Protein AF-A0A914TZD5-F1 (afdb_monomer_lite)

Radius of gyration: 21.82 Å; chains: 1; bounding box: 56×45×63 Å

pLDDT: mean 76.19, std 23.34, range [33.69, 98.0]

Structure (mmCIF, N/CA/C/O backbone):
data_AF-A0A914TZD5-F1
#
_entry.id   AF-A0A914TZD5-F1
#
loop_
_atom_site.group_PDB
_atom_site.id
_atom_site.type_symbol
_atom_site.label_atom_id
_atom_site.label_alt_id
_atom_site.label_comp_id
_atom_site.label_asym_id
_atom_site.label_entity_id
_atom_site.label_seq_id
_atom_site.pdbx_PDB_ins_code
_atom_site.Cartn_x
_atom_site.Cartn_y
_atom_site.Cartn_z
_atom_site.occupancy
_atom_site.B_iso_or_equiv
_atom_site.auth_seq_id
_atom_site.auth_comp_id
_atom_site.auth_asym_id
_atom_site.auth_atom_id
_atom_site.pdbx_PDB_model_num
ATOM 1 N N . ASP A 1 1 ? 25.878 4.114 44.056 1.00 39.53 1 ASP A N 1
ATOM 2 C CA . ASP A 1 1 ? 25.163 2.819 44.021 1.00 39.53 1 ASP A CA 1
ATOM 3 C C . ASP A 1 1 ? 24.369 2.750 42.714 1.00 39.53 1 ASP A C 1
ATOM 5 O O . ASP A 1 1 ? 23.147 2.674 42.717 1.00 39.53 1 ASP A O 1
ATOM 9 N N . ASP A 1 2 ? 24.963 3.130 41.585 1.00 43.56 2 ASP A N 1
ATOM 10 C CA . ASP A 1 2 ? 25.981 2.394 40.805 1.00 43.56 2 ASP A CA 1
ATOM 11 C C . ASP A 1 2 ? 25.352 1.149 40.182 1.00 43.56 2 ASP A C 1
ATOM 13 O O . ASP A 1 2 ? 25.051 0.206 40.903 1.00 43.56 2 ASP A O 1
ATOM 17 N N . ASP A 1 3 ? 25.055 1.244 38.876 1.00 42.28 3 ASP A N 1
ATOM 18 C CA . ASP A 1 3 ? 25.219 0.187 37.857 1.00 42.28 3 ASP A CA 1
ATOM 19 C C . ASP A 1 3 ? 24.532 0.599 36.532 1.00 42.28 3 ASP A C 1
ATOM 21 O O . ASP A 1 3 ? 23.606 -0.043 36.037 1.00 42.28 3 ASP A O 1
ATOM 25 N N . PHE A 1 4 ? 24.995 1.706 35.942 1.00 45.38 4 PHE A N 1
ATOM 26 C CA . PHE A 1 4 ? 24.752 2.057 34.535 1.00 45.38 4 PHE A CA 1
ATOM 27 C C . PHE A 1 4 ? 26.095 2.367 33.869 1.00 45.38 4 PHE A C 1
ATOM 29 O O . PHE A 1 4 ? 26.334 3.484 33.439 1.00 45.38 4 PHE A O 1
ATOM 36 N N . ASP A 1 5 ? 26.979 1.374 33.819 1.00 45.12 5 ASP A N 1
ATOM 37 C CA . ASP A 1 5 ? 28.215 1.425 33.037 1.00 45.12 5 ASP A CA 1
ATOM 38 C C . ASP A 1 5 ? 28.496 0.024 32.483 1.00 45.12 5 ASP A C 1
ATOM 40 O O . ASP A 1 5 ? 29.056 -0.815 33.186 1.00 45.12 5 ASP A O 1
ATOM 44 N N . ASN A 1 6 ? 28.054 -0.261 31.248 1.00 44.41 6 ASN A N 1
ATOM 45 C CA . ASN A 1 6 ? 28.695 -1.277 30.392 1.00 44.41 6 ASN A CA 1
ATOM 46 C C . ASN A 1 6 ? 28.278 -1.248 28.904 1.00 44.41 6 ASN A C 1
ATOM 48 O O . ASN A 1 6 ? 28.223 -2.286 28.248 1.00 44.41 6 ASN A O 1
ATOM 52 N N . ASP A 1 7 ? 28.046 -0.061 28.335 1.00 45.28 7 ASP A N 1
ATOM 53 C CA . ASP A 1 7 ? 27.720 0.080 26.903 1.00 45.28 7 ASP A CA 1
ATOM 54 C C . ASP A 1 7 ? 28.921 0.505 26.021 1.00 45.28 7 ASP A C 1
ATOM 56 O O . ASP A 1 7 ? 28.752 0.735 24.824 1.00 45.28 7 ASP A O 1
ATOM 60 N N . GLU A 1 8 ? 30.151 0.577 26.554 1.00 45.12 8 GLU A N 1
ATOM 61 C CA . GLU A 1 8 ? 31.335 1.014 25.780 1.00 45.12 8 GLU A CA 1
ATOM 62 C C . GLU A 1 8 ? 32.207 -0.110 25.177 1.00 45.12 8 GLU A C 1
ATOM 64 O O . GLU A 1 8 ? 33.099 0.180 24.380 1.00 45.12 8 GLU A O 1
ATOM 69 N N . GLU A 1 9 ? 31.941 -1.398 25.428 1.00 41.09 9 GLU A N 1
ATOM 70 C CA . GLU A 1 9 ? 32.838 -2.484 24.972 1.00 41.09 9 GLU A CA 1
ATOM 71 C C . GLU A 1 9 ? 32.474 -3.131 23.614 1.00 41.09 9 GLU A C 1
ATOM 73 O O . GLU A 1 9 ? 32.890 -4.250 23.324 1.00 41.09 9 GLU A O 1
ATOM 78 N N . PHE A 1 10 ? 31.721 -2.455 22.734 1.00 34.03 10 PHE A N 1
ATOM 79 C CA . PHE A 1 10 ? 31.379 -3.022 21.409 1.00 34.03 10 PHE A CA 1
ATOM 80 C C . PHE A 1 10 ? 31.840 -2.213 20.188 1.00 34.03 10 PHE A C 1
ATOM 82 O O . PHE A 1 10 ? 31.545 -2.593 19.054 1.00 34.03 10 PHE A O 1
ATOM 89 N N . LEU A 1 11 ? 32.591 -1.121 20.379 1.00 34.81 11 LEU A N 1
ATOM 90 C CA . LEU A 1 11 ? 33.008 -0.237 19.277 1.00 34.81 11 LEU A CA 1
ATOM 91 C C . LEU A 1 11 ? 34.516 -0.197 18.986 1.00 34.81 11 LEU A C 1
ATOM 93 O O . LEU A 1 11 ? 34.941 0.553 18.110 1.00 34.81 11 LEU A O 1
ATOM 97 N N . ALA A 1 12 ? 35.329 -1.041 19.621 1.00 35.12 12 ALA A N 1
ATOM 98 C CA . ALA A 1 12 ? 36.779 -1.053 19.418 1.00 35.12 12 ALA A CA 1
ATOM 99 C C . ALA A 1 12 ? 37.286 -2.363 18.788 1.00 35.12 12 ALA A C 1
ATOM 101 O O . ALA A 1 12 ? 38.006 -3.118 19.427 1.00 35.12 12 ALA A O 1
ATOM 102 N N . ALA A 1 13 ? 36.918 -2.635 17.530 1.00 38.72 13 ALA A N 1
ATOM 103 C CA . ALA A 1 13 ? 37.654 -3.567 16.660 1.00 38.72 13 ALA A CA 1
ATOM 104 C C . ALA A 1 13 ? 37.224 -3.439 15.186 1.00 38.72 13 ALA A C 1
ATOM 106 O O . ALA A 1 13 ? 36.768 -4.401 14.569 1.00 38.72 13 ALA A O 1
ATOM 107 N N . VAL A 1 14 ? 37.356 -2.250 14.596 1.00 40.50 14 VAL A N 1
ATOM 108 C CA . VAL A 1 14 ? 37.393 -2.119 13.131 1.00 40.50 14 VAL A CA 1
ATOM 109 C C . VAL A 1 14 ? 38.546 -1.186 12.788 1.00 40.50 14 VAL A C 1
ATOM 111 O O . VAL A 1 14 ? 38.377 0.027 12.709 1.00 40.50 14 VAL A O 1
ATOM 114 N N . ASP A 1 15 ? 39.736 -1.760 12.622 1.00 39.94 15 ASP A N 1
ATOM 115 C CA . ASP A 1 15 ? 40.876 -1.036 12.067 1.00 39.94 15 ASP A CA 1
ATOM 116 C C . ASP A 1 15 ? 40.549 -0.602 10.632 1.00 39.94 15 ASP A C 1
ATOM 118 O O . ASP A 1 15 ? 40.282 -1.421 9.744 1.00 39.94 15 ASP A O 1
ATOM 122 N N . ALA A 1 16 ? 40.577 0.711 10.411 1.00 48.47 16 ALA A N 1
ATOM 123 C CA . ALA A 1 16 ? 40.200 1.377 9.166 1.00 48.47 16 ALA A CA 1
ATOM 124 C C . ALA A 1 16 ? 41.183 1.162 7.993 1.00 48.47 16 ALA A C 1
ATOM 126 O O . ALA A 1 16 ? 40.960 1.713 6.919 1.00 48.47 16 ALA A O 1
ATOM 127 N N . ASP A 1 17 ? 42.220 0.336 8.162 1.00 42.59 17 ASP A N 1
ATOM 128 C CA . ASP A 1 17 ? 43.283 0.117 7.169 1.00 42.59 17 ASP A CA 1
ATOM 129 C C . ASP A 1 17 ? 43.356 -1.320 6.625 1.00 42.59 17 ASP A C 1
ATOM 131 O O . ASP A 1 17 ? 44.344 -1.715 6.004 1.00 42.59 17 ASP A O 1
ATOM 135 N N . THR A 1 18 ? 42.295 -2.121 6.773 1.00 39.50 18 THR A N 1
ATOM 136 C CA . THR A 1 18 ? 42.248 -3.426 6.092 1.00 39.50 18 THR A CA 1
ATOM 137 C C . THR A 1 18 ? 42.079 -3.209 4.580 1.00 39.50 18 THR A C 1
ATOM 139 O O . THR A 1 18 ? 41.043 -2.688 4.154 1.00 39.50 18 THR A O 1
ATOM 142 N N . PRO A 1 19 ? 43.044 -3.602 3.723 1.00 36.50 19 PRO A N 1
ATOM 143 C CA . PRO A 1 19 ? 42.926 -3.384 2.290 1.00 36.50 19 PRO A CA 1
ATOM 144 C C . PRO A 1 19 ? 41.728 -4.165 1.743 1.00 36.50 19 PRO A C 1
ATOM 146 O O . PRO A 1 19 ? 41.654 -5.389 1.859 1.00 36.50 19 PRO A O 1
ATOM 149 N N . ILE A 1 20 ? 40.788 -3.452 1.115 1.00 45.69 20 ILE A N 1
ATOM 150 C CA . ILE A 1 20 ? 39.674 -4.056 0.382 1.00 45.69 20 ILE A CA 1
ATOM 151 C C . ILE A 1 20 ? 40.280 -4.834 -0.787 1.00 45.69 20 ILE A C 1
ATOM 153 O O . ILE A 1 20 ? 40.630 -4.262 -1.823 1.00 45.69 20 ILE A O 1
ATOM 157 N N . ASN A 1 21 ? 40.420 -6.147 -0.625 1.00 38.25 21 ASN A N 1
ATOM 158 C CA . ASN A 1 21 ? 40.822 -7.021 -1.710 1.00 38.25 21 ASN A CA 1
ATOM 159 C C . ASN A 1 21 ? 39.698 -7.037 -2.760 1.00 38.25 21 ASN A C 1
ATOM 161 O O . ASN A 1 21 ? 38.713 -7.758 -2.633 1.00 38.25 21 ASN A O 1
ATOM 165 N N . LYS A 1 22 ? 39.837 -6.217 -3.809 1.00 43.78 22 LYS A N 1
ATOM 166 C CA . LYS A 1 22 ? 38.952 -6.203 -4.990 1.00 43.78 22 LYS A CA 1
ATOM 167 C C . LYS A 1 22 ? 39.156 -7.424 -5.906 1.00 43.78 22 LYS A C 1
ATOM 169 O O . LYS A 1 22 ? 38.648 -7.445 -7.024 1.00 43.78 22 LYS A O 1
ATOM 174 N N . GLY A 1 23 ? 39.896 -8.438 -5.458 1.00 37.72 23 GLY A N 1
ATOM 175 C CA . GLY A 1 23 ? 40.075 -9.709 -6.144 1.00 37.72 23 GLY A CA 1
ATOM 176 C C . GLY A 1 23 ? 39.154 -10.794 -5.587 1.00 37.72 23 GLY A C 1
ATOM 177 O O . GLY A 1 23 ? 39.382 -11.291 -4.491 1.00 37.72 23 GLY A O 1
ATOM 178 N N . ALA A 1 24 ? 38.191 -11.213 -6.414 1.00 39.22 24 ALA A N 1
ATOM 179 C CA . ALA A 1 24 ? 37.418 -12.456 -6.315 1.00 39.22 24 ALA A CA 1
ATOM 180 C C . ALA A 1 24 ? 36.277 -12.524 -5.277 1.00 39.22 24 ALA A C 1
ATOM 182 O O . ALA A 1 24 ? 36.258 -13.399 -4.415 1.00 39.22 24 ALA A O 1
ATOM 183 N N . ILE A 1 25 ? 35.215 -11.738 -5.491 1.00 40.69 25 ILE A N 1
ATOM 184 C CA . ILE A 1 25 ? 33.868 -12.303 -5.312 1.00 40.69 25 ILE A CA 1
ATOM 185 C C . ILE A 1 25 ? 33.649 -13.193 -6.539 1.00 40.69 25 ILE A C 1
ATOM 187 O O . ILE A 1 25 ? 33.319 -12.705 -7.616 1.00 40.69 25 ILE A O 1
ATOM 191 N N . LYS A 1 26 ? 33.966 -14.484 -6.418 1.00 45.34 26 LYS A N 1
ATOM 192 C CA . LYS A 1 26 ? 33.513 -15.470 -7.402 1.00 45.34 26 LYS A CA 1
ATOM 193 C C . LYS A 1 26 ? 32.042 -15.723 -7.117 1.00 45.34 26 LYS A C 1
ATOM 195 O O . LYS A 1 26 ? 31.685 -15.924 -5.956 1.00 45.34 26 LYS A O 1
ATOM 200 N N . ASP A 1 27 ? 31.220 -15.715 -8.161 1.00 46.66 27 ASP A N 1
ATOM 201 C CA . ASP A 1 27 ? 29.868 -16.253 -8.071 1.00 46.66 27 ASP A CA 1
ATOM 202 C C . ASP A 1 27 ? 29.935 -17.634 -7.394 1.00 46.66 27 ASP A C 1
ATOM 204 O O . ASP A 1 27 ? 30.862 -18.409 -7.683 1.00 46.66 27 ASP A O 1
ATOM 208 N N . PRO A 1 28 ? 29.025 -17.948 -6.456 1.00 49.94 28 PRO A N 1
ATOM 209 C CA . PRO A 1 28 ? 28.985 -19.283 -5.887 1.00 49.94 28 PRO A CA 1
ATOM 210 C C . PRO A 1 28 ? 28.812 -20.302 -7.026 1.00 49.94 28 PRO A C 1
ATOM 212 O O . PRO A 1 28 ? 28.066 -20.034 -7.972 1.00 49.94 28 PRO A O 1
ATOM 215 N N . PRO A 1 29 ? 29.493 -21.461 -6.974 1.00 49.81 29 PRO A N 1
ATOM 216 C CA . PRO A 1 29 ? 29.304 -22.515 -7.960 1.00 49.81 29 PRO A CA 1
ATOM 217 C C . PRO A 1 29 ? 27.819 -22.867 -8.089 1.00 49.81 29 PRO A C 1
ATOM 219 O O . PRO A 1 29 ? 27.120 -22.961 -7.079 1.00 49.81 29 PRO A O 1
ATOM 222 N N . ASN A 1 30 ? 27.364 -23.127 -9.318 1.00 53.88 30 ASN A N 1
ATOM 223 C CA . ASN A 1 30 ? 25.987 -23.533 -9.644 1.00 53.88 30 ASN A CA 1
ATOM 224 C C . ASN A 1 30 ? 25.501 -24.804 -8.910 1.00 53.88 30 ASN A C 1
ATOM 226 O O . ASN A 1 30 ? 24.335 -25.174 -9.028 1.00 53.88 30 ASN A O 1
ATOM 230 N N . ASP A 1 31 ? 26.376 -25.457 -8.148 1.00 48.25 31 ASP A N 1
ATOM 231 C CA . ASP A 1 31 ? 26.172 -26.785 -7.579 1.00 48.25 31 ASP A CA 1
ATOM 232 C C . ASP A 1 31 ? 25.876 -26.742 -6.069 1.00 48.25 31 ASP A C 1
ATOM 234 O O . ASP A 1 31 ? 25.722 -27.789 -5.434 1.00 48.25 31 ASP A O 1
ATOM 238 N N . ILE A 1 32 ? 25.775 -25.550 -5.464 1.00 44.78 32 ILE A N 1
ATOM 239 C CA . ILE A 1 32 ? 25.356 -25.422 -4.063 1.00 44.78 32 ILE A CA 1
ATOM 240 C C . ILE A 1 32 ? 23.839 -25.593 -3.990 1.00 44.78 32 ILE A C 1
ATOM 242 O O . ILE A 1 32 ? 23.072 -24.631 -4.042 1.00 44.78 32 ILE A O 1
ATOM 246 N N . GLN A 1 33 ? 23.394 -26.839 -3.843 1.00 39.84 33 GLN A N 1
ATOM 247 C CA . GLN A 1 33 ? 22.033 -27.095 -3.392 1.00 39.84 33 GLN A CA 1
ATOM 248 C C . GLN A 1 33 ? 21.899 -26.664 -1.922 1.00 39.84 33 GLN A C 1
ATOM 250 O O . GLN A 1 33 ? 22.720 -27.072 -1.095 1.00 39.84 33 GLN A O 1
ATOM 255 N N . PRO A 1 34 ? 20.900 -25.838 -1.562 1.00 41.91 34 PRO A N 1
ATOM 256 C CA . PRO A 1 34 ? 20.699 -25.438 -0.177 1.00 41.91 34 PRO A CA 1
ATOM 257 C C . PRO A 1 34 ? 20.362 -26.669 0.672 1.00 41.91 34 PRO A C 1
ATOM 259 O O . PRO A 1 34 ? 19.427 -27.413 0.376 1.00 41.91 34 PRO A O 1
ATOM 262 N N . TYR A 1 35 ? 21.130 -26.881 1.742 1.00 33.69 35 TYR A N 1
ATOM 263 C CA . TYR A 1 35 ? 20.879 -27.927 2.732 1.00 33.69 35 TYR A CA 1
ATOM 264 C C . TYR A 1 35 ? 19.609 -27.601 3.534 1.00 33.69 35 TYR A C 1
ATOM 266 O O . TYR A 1 35 ? 19.667 -27.038 4.625 1.00 33.69 35 TYR A O 1
ATOM 274 N N . TYR A 1 36 ? 18.446 -27.983 3.009 1.00 39.66 36 TYR A N 1
ATOM 275 C CA . TYR A 1 36 ? 17.232 -28.140 3.806 1.00 39.66 36 TYR A CA 1
ATOM 276 C C . TYR A 1 36 ? 17.273 -29.514 4.477 1.00 39.66 36 TYR A C 1
ATOM 278 O O . TYR A 1 36 ? 16.961 -30.538 3.870 1.00 39.66 36 TYR A O 1
ATOM 286 N N . VAL A 1 37 ? 17.690 -29.555 5.740 1.00 40.22 37 VAL A N 1
ATOM 287 C CA . VAL A 1 37 ? 17.644 -30.785 6.535 1.00 40.22 37 VAL A CA 1
ATOM 288 C C . VAL A 1 37 ? 16.195 -31.043 6.966 1.00 40.22 37 VAL A C 1
ATOM 290 O O . VAL A 1 37 ? 15.653 -30.343 7.814 1.00 40.22 37 VAL A O 1
ATOM 293 N N . GLY A 1 38 ? 15.574 -32.081 6.402 1.00 41.50 38 GLY A N 1
ATOM 294 C CA . GLY A 1 38 ? 14.599 -32.904 7.131 1.00 41.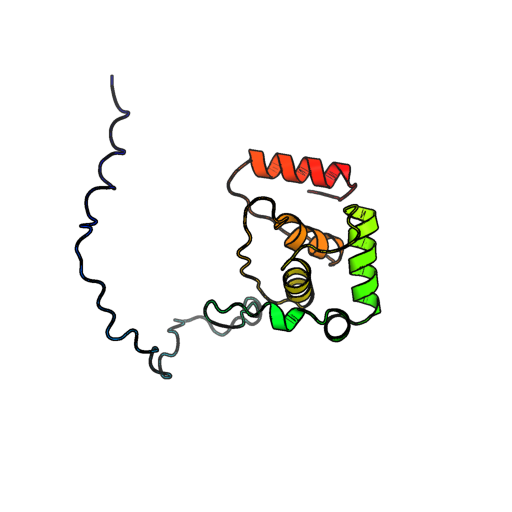50 38 GLY A CA 1
ATOM 295 C C . GLY A 1 38 ? 13.135 -32.455 7.214 1.00 41.50 38 GLY A C 1
ATOM 296 O O . GLY A 1 38 ? 12.389 -33.049 7.988 1.00 41.50 38 GLY A O 1
ATOM 297 N N . MET A 1 39 ? 12.665 -31.496 6.417 1.00 39.00 39 MET A N 1
ATOM 298 C CA . MET A 1 39 ? 11.223 -31.304 6.200 1.00 39.00 39 MET A CA 1
ATOM 299 C C . MET A 1 39 ? 10.939 -31.277 4.701 1.00 39.00 39 MET A C 1
ATOM 301 O O . MET A 1 39 ? 11.521 -30.478 3.975 1.00 39.00 39 MET A O 1
ATOM 305 N N . GLY A 1 40 ? 10.068 -32.178 4.235 1.00 39.06 40 GLY A N 1
ATOM 306 C CA . GLY A 1 40 ? 9.616 -32.205 2.843 1.00 39.06 40 GLY A CA 1
ATOM 307 C C . GLY A 1 40 ? 9.053 -30.847 2.393 1.00 39.06 40 GLY A C 1
ATOM 308 O O . GLY A 1 40 ? 8.675 -30.031 3.238 1.00 39.06 40 GLY A O 1
ATOM 309 N N . PRO A 1 41 ? 8.994 -30.588 1.076 1.00 39.72 41 PRO A N 1
ATOM 310 C CA . PRO A 1 41 ? 8.631 -29.284 0.534 1.00 39.72 41 PRO A CA 1
ATOM 311 C C . PRO A 1 41 ? 7.232 -28.883 1.010 1.00 39.72 41 PRO A C 1
ATOM 313 O O . PRO A 1 41 ? 6.222 -29.436 0.576 1.00 39.72 41 PRO A O 1
ATOM 316 N N . ARG A 1 42 ? 7.169 -27.914 1.926 1.00 41.97 42 ARG A N 1
ATOM 317 C CA . ARG A 1 42 ? 5.913 -27.288 2.333 1.00 41.97 42 ARG A CA 1
ATOM 318 C C . ARG A 1 42 ? 5.492 -26.305 1.243 1.00 41.97 42 ARG A C 1
ATOM 320 O O . ARG A 1 42 ? 6.161 -25.308 0.992 1.00 41.97 42 ARG A O 1
ATOM 327 N N . HIS A 1 43 ? 4.410 -26.634 0.546 1.00 45.62 43 HIS A N 1
ATOM 328 C CA . HIS A 1 43 ? 3.904 -25.906 -0.623 1.00 45.62 43 HIS A CA 1
ATOM 329 C C . HIS A 1 43 ? 3.282 -24.532 -0.281 1.00 45.62 43 HIS A C 1
ATOM 331 O O . HIS A 1 43 ? 2.842 -23.819 -1.175 1.00 45.62 43 HIS A O 1
ATOM 337 N N . ASP A 1 44 ? 3.236 -24.151 0.997 1.00 49.19 44 ASP A N 1
ATOM 338 C CA . ASP A 1 44 ? 2.460 -23.025 1.530 1.00 49.19 44 ASP A CA 1
ATOM 339 C C . ASP A 1 44 ? 3.300 -21.828 2.017 1.00 49.19 44 ASP A C 1
ATOM 341 O O . ASP A 1 44 ? 2.727 -20.811 2.395 1.00 49.19 44 ASP A O 1
ATOM 345 N N . MET A 1 45 ? 4.637 -21.903 1.977 1.00 41.25 45 MET A N 1
ATOM 346 C CA . MET A 1 45 ? 5.531 -20.860 2.522 1.00 41.25 45 MET A CA 1
ATOM 347 C C . MET A 1 45 ? 6.690 -20.469 1.584 1.00 41.25 45 MET A C 1
ATOM 349 O O . MET A 1 45 ? 7.757 -20.065 2.039 1.00 41.25 45 MET A O 1
ATOM 353 N N . HIS A 1 46 ? 6.499 -20.570 0.267 1.00 48.16 46 HIS A N 1
ATOM 354 C CA . HIS A 1 46 ? 7.463 -20.065 -0.717 1.00 48.16 46 HIS A CA 1
ATOM 355 C C . HIS A 1 46 ? 6.872 -18.835 -1.388 1.00 48.16 46 HIS A C 1
ATOM 357 O O . HIS A 1 46 ? 6.248 -18.916 -2.448 1.00 48.16 46 HIS A O 1
ATOM 363 N N . GLY A 1 47 ? 7.032 -17.692 -0.733 1.00 53.53 47 GLY A N 1
ATOM 364 C CA . GLY A 1 47 ? 6.803 -16.429 -1.403 1.00 53.53 47 GLY A CA 1
ATOM 365 C C . GLY A 1 47 ? 7.636 -16.353 -2.700 1.00 53.53 47 GLY A C 1
ATOM 366 O O . GLY A 1 47 ? 8.706 -16.963 -2.828 1.00 53.53 47 GLY A O 1
ATOM 367 N N . LYS A 1 48 ? 7.105 -15.663 -3.712 1.00 64.81 48 LYS A N 1
ATOM 368 C CA . LYS A 1 48 ? 7.727 -15.543 -5.037 1.00 64.81 48 LYS A CA 1
ATOM 369 C C . LYS A 1 48 ? 8.844 -14.489 -5.028 1.00 64.81 48 LYS A C 1
ATOM 371 O O . LYS A 1 48 ? 8.726 -13.472 -5.711 1.00 64.81 48 LYS A O 1
ATOM 376 N N . PHE A 1 49 ? 9.935 -14.712 -4.298 1.00 64.44 49 PHE A N 1
ATOM 377 C CA . PHE A 1 49 ? 11.130 -13.865 -4.409 1.00 64.44 49 PHE A CA 1
ATOM 378 C C . PHE A 1 49 ? 11.830 -14.101 -5.747 1.00 64.44 49 PHE A C 1
ATOM 380 O O . PHE A 1 49 ? 12.115 -15.243 -6.112 1.00 64.44 49 PHE A O 1
ATOM 387 N N . LYS A 1 50 ? 12.125 -13.026 -6.489 1.00 57.50 50 LYS A N 1
ATOM 388 C CA . LYS A 1 50 ? 12.659 -13.171 -7.845 1.00 57.50 50 LYS A CA 1
ATOM 389 C C . LYS A 1 50 ? 14.158 -13.452 -7.949 1.00 57.50 50 LYS A C 1
ATOM 391 O O . LYS A 1 50 ? 14.493 -14.134 -8.908 1.00 57.50 50 LYS A O 1
ATOM 396 N N . THR A 1 51 ? 15.058 -12.994 -7.065 1.00 56.66 51 THR A N 1
ATOM 397 C CA . THR A 1 51 ? 16.512 -13.348 -7.023 1.00 56.66 51 THR A CA 1
ATOM 398 C C . THR A 1 51 ? 17.292 -12.443 -6.042 1.00 56.66 51 THR A C 1
ATOM 400 O O . THR A 1 51 ? 16.706 -11.586 -5.384 1.00 56.66 51 THR A O 1
ATOM 403 N N . TYR A 1 52 ? 18.619 -12.628 -5.935 1.00 57.88 52 TYR A N 1
ATOM 404 C CA . TYR A 1 52 ? 19.574 -11.795 -5.187 1.00 57.88 52 TYR A CA 1
ATOM 405 C C . TYR A 1 52 ? 19.498 -10.295 -5.550 1.00 57.88 52 TYR A C 1
ATOM 407 O O . TYR A 1 52 ? 19.925 -9.905 -6.631 1.00 57.88 52 TYR A O 1
ATOM 415 N N . LEU A 1 53 ? 18.976 -9.472 -4.629 1.00 65.12 53 LEU A N 1
ATOM 416 C CA . LEU A 1 53 ? 19.144 -8.007 -4.482 1.00 65.12 53 LEU A CA 1
ATOM 417 C C . LEU A 1 53 ? 19.360 -7.169 -5.769 1.00 65.12 53 LEU A C 1
ATOM 419 O O . LEU A 1 53 ? 20.200 -6.268 -5.789 1.00 65.12 53 LEU A O 1
ATOM 423 N N . LYS A 1 54 ? 18.602 -7.414 -6.842 1.00 79.19 54 LYS A N 1
ATOM 424 C CA . LYS A 1 54 ? 18.608 -6.583 -8.056 1.00 79.19 54 LYS A CA 1
ATOM 425 C C . LYS A 1 54 ? 17.306 -5.795 -8.138 1.00 79.19 54 LYS A C 1
ATOM 427 O O . LYS A 1 54 ? 16.243 -6.354 -7.912 1.00 79.19 54 LYS A O 1
ATOM 432 N N . ASP A 1 55 ? 17.390 -4.508 -8.479 1.00 83.56 55 ASP A N 1
ATOM 433 C CA . ASP A 1 55 ? 16.201 -3.686 -8.738 1.00 83.56 55 ASP A CA 1
ATOM 434 C C . ASP A 1 55 ? 15.483 -4.191 -9.998 1.00 83.56 55 ASP A C 1
ATOM 436 O O . ASP A 1 55 ? 15.924 -3.961 -11.128 1.00 83.56 55 ASP A O 1
ATOM 440 N N . ASP A 1 56 ? 14.380 -4.895 -9.777 1.00 86.94 56 ASP A N 1
ATOM 441 C CA . ASP A 1 56 ? 13.487 -5.479 -10.776 1.00 86.94 56 ASP A CA 1
ATOM 442 C C . ASP A 1 56 ? 12.177 -4.683 -10.923 1.00 86.94 56 ASP A C 1
ATOM 444 O O . ASP A 1 56 ? 11.271 -5.076 -11.661 1.00 86.94 56 ASP A O 1
ATOM 448 N N . GLY A 1 57 ? 12.077 -3.501 -10.300 1.00 84.25 57 GLY A N 1
ATOM 449 C CA . GLY A 1 57 ? 10.846 -2.706 -10.297 1.00 84.25 57 GLY A CA 1
ATOM 450 C C . GLY A 1 57 ? 10.381 -2.275 -11.694 1.00 84.25 57 GLY A C 1
ATOM 451 O O . GLY A 1 57 ? 9.201 -1.994 -11.901 1.00 84.25 57 GLY A O 1
ATOM 452 N N . ASN A 1 58 ? 11.282 -2.252 -12.679 1.00 88.81 58 ASN A N 1
ATOM 453 C CA . ASN A 1 58 ? 10.942 -1.932 -14.067 1.00 88.81 58 ASN A CA 1
ATOM 454 C C . ASN A 1 58 ? 10.025 -2.979 -14.721 1.00 88.81 58 ASN A C 1
ATOM 456 O O . ASN A 1 58 ? 9.276 -2.636 -15.636 1.00 88.81 58 ASN A O 1
ATOM 460 N N . GLU A 1 59 ? 10.021 -4.221 -14.231 1.00 88.88 59 GLU A N 1
ATOM 461 C CA . GLU A 1 59 ? 9.152 -5.287 -14.745 1.00 88.88 59 GLU A CA 1
ATOM 462 C C . GLU A 1 59 ? 7.668 -5.036 -14.440 1.00 88.88 59 GLU A C 1
ATOM 464 O O . GLU A 1 59 ? 6.796 -5.569 -15.123 1.00 88.88 59 GLU A O 1
ATOM 469 N N . PHE A 1 60 ? 7.376 -4.178 -13.459 1.00 91.56 60 PHE A N 1
ATOM 470 C CA . PHE A 1 60 ? 6.026 -3.908 -12.963 1.00 91.56 60 PHE A CA 1
ATOM 471 C C . PHE A 1 60 ? 5.475 -2.535 -13.383 1.00 91.56 60 PHE A C 1
ATOM 473 O O . PHE A 1 60 ? 4.496 -2.039 -12.821 1.00 91.56 60 PHE A O 1
ATOM 480 N N . MET A 1 61 ? 6.094 -1.893 -14.380 1.00 89.75 61 MET A N 1
ATOM 481 C CA . MET A 1 61 ? 5.700 -0.549 -14.827 1.00 89.75 61 MET A CA 1
ATOM 482 C C . MET A 1 61 ? 4.386 -0.534 -15.616 1.00 89.75 61 MET A C 1
ATOM 484 O O . MET A 1 61 ? 3.584 0.398 -15.460 1.00 89.75 61 MET A O 1
ATOM 488 N N . ASP A 1 62 ? 4.146 -1.564 -16.434 1.00 92.81 62 ASP A N 1
ATOM 489 C CA . ASP A 1 62 ? 2.924 -1.712 -17.229 1.00 92.81 62 ASP A CA 1
ATOM 490 C C . ASP A 1 62 ? 1.810 -2.375 -16.411 1.00 92.81 62 ASP A C 1
ATOM 492 O O . ASP A 1 62 ? 1.458 -3.548 -16.549 1.00 92.81 62 ASP A O 1
ATOM 496 N N . SER A 1 63 ? 1.242 -1.578 -15.515 1.00 92.19 63 SER A N 1
ATOM 497 C CA . SER A 1 63 ? 0.197 -2.016 -14.596 1.00 92.19 63 SER A CA 1
ATOM 498 C C . SER A 1 63 ? -1.092 -2.479 -15.290 1.00 92.19 63 SER A C 1
ATOM 500 O O . SER A 1 63 ? -1.825 -3.276 -14.710 1.00 92.19 63 SER A O 1
ATOM 502 N N . VAL A 1 64 ? -1.388 -1.999 -16.507 1.00 93.44 64 VAL A N 1
ATOM 503 C CA . VAL A 1 64 ? -2.601 -2.398 -17.246 1.00 93.44 64 VAL A CA 1
ATOM 504 C C . VAL A 1 64 ? -2.412 -3.786 -17.840 1.00 93.44 64 VAL A C 1
ATOM 506 O O . VAL A 1 64 ? -3.305 -4.622 -17.710 1.00 93.44 64 VAL A O 1
ATOM 509 N N . LYS A 1 65 ? -1.240 -4.061 -18.424 1.00 92.94 65 LYS A N 1
ATOM 510 C CA . LYS A 1 65 ? -0.896 -5.393 -18.929 1.00 92.94 65 LYS A CA 1
ATOM 511 C C . LYS A 1 65 ? -0.847 -6.444 -17.818 1.00 92.94 65 LYS A C 1
ATOM 513 O O . LYS A 1 65 ? -1.249 -7.578 -18.047 1.00 92.94 65 LYS A O 1
ATOM 518 N N . ILE A 1 66 ? -0.364 -6.070 -16.633 1.00 93.25 66 ILE A N 1
ATOM 519 C CA . ILE A 1 66 ? -0.143 -7.005 -15.520 1.00 93.25 66 ILE A CA 1
ATOM 520 C C . ILE A 1 66 ? -1.422 -7.266 -14.715 1.00 93.25 66 ILE A C 1
ATOM 522 O O . ILE A 1 66 ? -1.751 -8.415 -14.438 1.00 93.25 66 ILE A O 1
ATOM 526 N N . LEU A 1 67 ? -2.150 -6.214 -14.319 1.00 92.69 67 LEU A N 1
ATOM 527 C CA . LEU A 1 67 ? -3.343 -6.346 -13.468 1.00 92.69 67 LEU A CA 1
ATOM 528 C C . LEU A 1 67 ? -4.651 -6.464 -14.266 1.00 92.69 67 LEU A C 1
ATOM 530 O O . LEU A 1 67 ? -5.681 -6.831 -13.701 1.00 92.69 67 LEU A O 1
ATOM 534 N N . GLY A 1 68 ? -4.634 -6.106 -15.551 1.00 95.31 68 GLY A N 1
ATOM 535 C CA . GLY A 1 68 ? -5.835 -5.862 -16.343 1.00 95.31 68 GLY A CA 1
ATOM 536 C C . GLY A 1 68 ? -6.428 -4.466 -16.105 1.00 95.31 68 GLY A C 1
ATOM 537 O O . GLY A 1 68 ? -6.262 -3.853 -15.047 1.00 95.31 68 GLY A O 1
ATOM 538 N N . ALA A 1 69 ? -7.163 -3.955 -17.098 1.00 93.56 69 ALA A N 1
ATOM 539 C CA . ALA A 1 69 ? -7.714 -2.595 -17.084 1.00 93.56 69 ALA A CA 1
ATOM 540 C C . ALA A 1 69 ? -8.671 -2.330 -15.907 1.00 93.56 69 ALA A C 1
ATOM 542 O O . ALA A 1 69 ? -8.645 -1.250 -15.319 1.00 93.56 69 ALA A O 1
ATOM 543 N N . GLN A 1 70 ? -9.488 -3.318 -15.530 1.00 94.44 70 GLN A N 1
ATOM 544 C CA . GLN A 1 70 ? -10.467 -3.169 -14.451 1.00 94.44 70 GLN A CA 1
ATOM 545 C C . GLN A 1 70 ? -9.793 -2.970 -13.089 1.00 94.44 70 GLN A C 1
ATOM 547 O O . GLN A 1 70 ? -10.079 -1.994 -12.396 1.00 94.44 70 GLN A O 1
ATOM 552 N N . ARG A 1 71 ? -8.857 -3.856 -12.729 1.00 93.88 71 ARG A N 1
ATOM 553 C CA . ARG A 1 71 ? -8.143 -3.791 -11.446 1.00 93.88 71 ARG A CA 1
ATOM 554 C C . ARG A 1 71 ? -7.195 -2.596 -11.388 1.00 93.88 71 ARG A C 1
ATOM 556 O O . ARG A 1 71 ? -7.037 -1.981 -10.339 1.00 93.88 71 ARG A O 1
ATOM 563 N N . ASN A 1 72 ? -6.628 -2.199 -12.529 1.00 96.06 72 ASN A N 1
ATOM 564 C CA . ASN A 1 72 ? -5.884 -0.950 -12.637 1.00 96.06 72 ASN A CA 1
ATOM 565 C C . ASN A 1 72 ? -6.762 0.278 -12.334 1.00 96.06 72 ASN A C 1
ATOM 567 O O . ASN A 1 72 ? -6.383 1.122 -11.526 1.00 96.06 72 ASN A O 1
ATOM 571 N N . ALA A 1 73 ? -7.958 0.359 -12.923 1.00 96.31 73 ALA A N 1
ATOM 572 C CA . ALA A 1 73 ? -8.884 1.458 -12.662 1.00 96.31 73 ALA A CA 1
ATOM 573 C C . ALA A 1 73 ? -9.333 1.502 -11.191 1.00 96.31 73 ALA A C 1
ATOM 575 O O . ALA A 1 73 ? -9.431 2.581 -10.609 1.00 96.31 73 ALA A O 1
ATOM 576 N N . GLU A 1 74 ? -9.573 0.346 -10.572 1.00 96.81 74 GLU A N 1
ATOM 577 C CA . GLU A 1 74 ? -9.890 0.237 -9.144 1.00 96.81 74 GLU A CA 1
ATOM 578 C C . GLU A 1 74 ? -8.744 0.735 -8.252 1.00 96.81 74 GLU A C 1
ATOM 580 O O . GLU A 1 74 ? -8.976 1.489 -7.303 1.00 96.81 74 GLU A O 1
ATOM 585 N N . MET A 1 75 ? -7.502 0.391 -8.602 1.00 97.25 75 MET A N 1
ATOM 586 C CA . MET A 1 75 ? -6.296 0.858 -7.920 1.00 97.25 75 MET A CA 1
ATOM 587 C C . MET A 1 75 ? -6.211 2.394 -7.913 1.00 97.25 75 MET A C 1
ATOM 589 O O . MET A 1 75 ? -6.033 2.997 -6.854 1.00 97.25 75 MET A O 1
ATOM 593 N N . TYR A 1 76 ? -6.416 3.039 -9.067 1.00 98.00 76 TYR A N 1
ATOM 594 C CA . TYR A 1 76 ? -6.426 4.506 -9.176 1.00 98.00 76 TYR A CA 1
ATOM 595 C C . TYR A 1 76 ? -7.640 5.154 -8.489 1.00 98.00 76 TYR A C 1
ATOM 597 O O . TYR A 1 76 ? -7.507 6.209 -7.866 1.00 98.00 76 TYR A O 1
ATOM 605 N N . ARG A 1 77 ? -8.824 4.531 -8.550 1.00 97.62 77 ARG A N 1
ATOM 606 C CA . ARG A 1 77 ? -10.012 5.010 -7.819 1.00 97.62 77 ARG A CA 1
ATOM 607 C C . ARG A 1 77 ? -9.786 4.990 -6.313 1.00 97.62 77 ARG A C 1
ATOM 609 O O . ARG A 1 77 ? -10.108 5.968 -5.650 1.00 97.62 77 ARG A O 1
ATOM 616 N N . THR A 1 78 ? -9.207 3.917 -5.787 1.00 96.50 78 THR A N 1
ATOM 617 C CA . THR A 1 78 ? -8.900 3.782 -4.356 1.00 96.50 78 THR A CA 1
ATOM 618 C C . THR A 1 78 ? -7.832 4.784 -3.931 1.00 96.50 78 THR A C 1
ATOM 620 O O . THR A 1 78 ? -7.996 5.462 -2.918 1.00 96.50 78 THR A O 1
ATOM 623 N N . LEU A 1 79 ? -6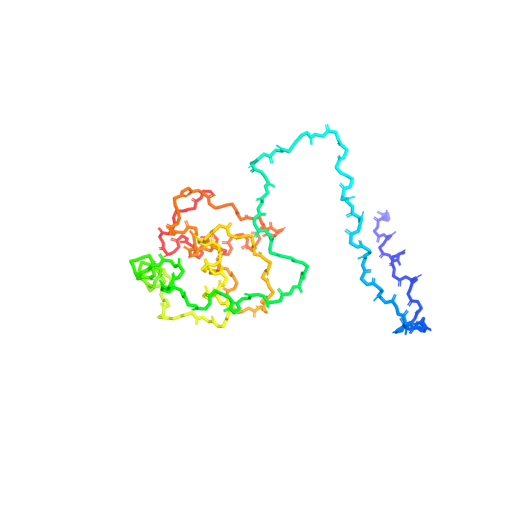.785 4.962 -4.746 1.00 97.62 79 LEU A N 1
ATOM 624 C CA . LEU A 1 79 ? -5.753 5.977 -4.525 1.00 97.62 79 LEU A CA 1
ATOM 625 C C . LEU A 1 79 ? -6.361 7.381 -4.364 1.00 97.62 79 LEU A C 1
ATOM 627 O O . LEU A 1 79 ? -6.004 8.113 -3.440 1.00 97.62 79 LEU A O 1
ATOM 631 N N . LYS A 1 80 ? -7.313 7.734 -5.231 1.00 97.12 80 LYS A N 1
ATOM 632 C CA . LYS A 1 80 ? -7.971 9.040 -5.200 1.00 97.12 80 LYS A CA 1
ATOM 633 C C . LYS A 1 80 ? -8.987 9.167 -4.068 1.00 97.12 80 LYS A C 1
ATOM 635 O O . LYS A 1 80 ? -8.942 10.138 -3.323 1.00 97.12 80 LYS A O 1
ATOM 640 N N . ASN A 1 81 ? -9.896 8.206 -3.941 1.00 95.38 81 ASN A N 1
ATOM 641 C CA . ASN A 1 81 ? -11.055 8.320 -3.057 1.00 95.38 81 ASN A CA 1
ATOM 642 C C . ASN A 1 81 ? -10.709 8.068 -1.586 1.00 95.38 81 ASN A C 1
ATOM 644 O O . ASN A 1 81 ? -11.310 8.692 -0.720 1.00 95.38 81 ASN A O 1
ATOM 648 N N . VAL A 1 82 ? -9.761 7.166 -1.310 1.00 94.62 82 VAL A N 1
ATOM 649 C CA . VAL A 1 82 ? -9.362 6.813 0.063 1.00 94.62 82 VAL A CA 1
ATOM 650 C C . VAL A 1 82 ? -8.138 7.608 0.492 1.00 94.62 82 VAL A C 1
ATOM 652 O O . VAL A 1 82 ? -8.119 8.153 1.586 1.00 94.62 82 VAL A O 1
ATOM 655 N N . PHE A 1 83 ? -7.115 7.709 -0.361 1.00 94.75 83 PHE A N 1
ATOM 656 C CA . PHE A 1 83 ? -5.840 8.333 0.016 1.00 94.75 83 PHE A CA 1
ATOM 657 C C . PHE A 1 83 ? -5.685 9.782 -0.471 1.00 94.75 83 PHE A C 1
ATOM 659 O O . PHE A 1 83 ? -4.709 10.442 -0.115 1.00 94.75 83 PHE A O 1
ATOM 666 N N . GLY A 1 84 ? -6.625 10.301 -1.270 1.00 94.94 84 GLY A N 1
ATOM 667 C CA . GLY A 1 84 ? -6.601 11.689 -1.743 1.00 94.94 84 GLY A CA 1
ATOM 668 C C . GLY A 1 84 ? -5.471 12.000 -2.730 1.00 94.94 84 GLY A C 1
ATOM 669 O O . GLY A 1 84 ? -5.087 13.161 -2.881 1.00 94.94 84 GLY A O 1
ATOM 670 N N . HIS A 1 85 ? -4.891 10.990 -3.383 1.00 95.62 85 HIS A N 1
ATOM 671 C CA . HIS A 1 85 ? -3.776 11.163 -4.316 1.00 95.62 85 HIS A CA 1
ATOM 672 C C . HIS A 1 85 ? -4.235 10.986 -5.769 1.00 95.62 85 HIS A C 1
ATOM 674 O O . HIS A 1 85 ? -4.989 10.072 -6.089 1.00 95.62 85 HIS A O 1
ATOM 680 N N . ASN A 1 86 ? -3.774 11.863 -6.667 1.00 94.31 86 ASN A N 1
ATOM 681 C CA . ASN A 1 86 ? -4.118 11.779 -8.092 1.00 94.31 86 ASN A CA 1
ATOM 682 C C . ASN A 1 86 ? -3.208 10.818 -8.867 1.00 94.31 86 ASN A C 1
ATOM 684 O O . ASN A 1 86 ? -3.636 10.265 -9.875 1.00 94.31 86 ASN A O 1
ATOM 688 N N . ASP A 1 87 ? -1.968 10.631 -8.407 1.00 96.50 87 ASP A N 1
ATOM 689 C CA . ASP A 1 87 ? -0.993 9.748 -9.045 1.00 96.50 87 ASP A CA 1
ATOM 690 C C . ASP A 1 87 ? 0.038 9.223 -8.034 1.00 96.50 87 ASP A C 1
ATOM 692 O O . ASP A 1 87 ? 0.141 9.712 -6.902 1.00 96.50 87 ASP A O 1
ATOM 696 N N . PHE A 1 88 ? 0.796 8.215 -8.453 1.00 96.25 88 PHE A N 1
ATOM 697 C CA . PHE A 1 88 ? 1.852 7.585 -7.673 1.00 96.25 88 PHE A CA 1
ATOM 698 C C . PHE A 1 88 ? 3.160 8.371 -7.746 1.00 96.25 88 PHE A C 1
ATOM 700 O O . PHE A 1 88 ? 3.559 8.885 -8.790 1.00 96.25 88 PHE A O 1
ATOM 707 N N . ARG A 1 89 ? 3.900 8.379 -6.637 1.00 95.12 89 ARG A N 1
ATOM 708 C CA . ARG A 1 89 ? 5.304 8.802 -6.632 1.00 95.12 89 ARG A CA 1
ATOM 709 C C . ARG A 1 89 ? 6.191 7.721 -7.248 1.00 95.12 89 ARG A C 1
ATOM 711 O O . ARG A 1 89 ? 5.794 6.563 -7.411 1.00 95.12 89 ARG A O 1
ATOM 718 N N . LEU A 1 90 ? 7.432 8.104 -7.545 1.00 91.50 90 LEU A N 1
ATOM 719 C CA . LEU A 1 90 ? 8.447 7.206 -8.087 1.00 91.50 90 LEU A CA 1
ATOM 720 C C . LEU A 1 90 ? 8.558 5.920 -7.244 1.00 91.50 90 LEU A C 1
ATOM 722 O O . LEU A 1 90 ? 8.538 5.969 -6.015 1.00 91.50 90 LEU A O 1
ATOM 726 N N . ARG A 1 91 ? 8.667 4.771 -7.921 1.00 91.44 91 ARG A N 1
ATOM 727 C CA . ARG A 1 91 ? 8.733 3.408 -7.351 1.00 91.44 91 ARG A CA 1
ATOM 728 C C . ARG A 1 91 ? 7.494 2.900 -6.594 1.00 91.44 91 ARG A C 1
ATOM 730 O O . ARG A 1 91 ? 7.422 1.698 -6.368 1.00 91.44 91 ARG A O 1
ATOM 737 N N . GLN A 1 92 ? 6.489 3.724 -6.280 1.00 96.56 92 GLN A N 1
ATOM 738 C CA . GLN A 1 92 ? 5.288 3.239 -5.578 1.00 96.56 92 GLN A CA 1
ATOM 739 C C . GLN A 1 92 ? 4.449 2.293 -6.443 1.00 96.56 92 GLN A C 1
ATOM 741 O O . GLN A 1 92 ? 4.166 1.174 -6.028 1.00 96.56 92 GLN A O 1
ATOM 746 N N . LYS A 1 93 ? 4.074 2.730 -7.654 1.00 96.62 93 LYS A N 1
ATOM 747 C CA . LYS A 1 93 ? 3.251 1.936 -8.578 1.00 96.62 93 LYS A CA 1
ATOM 748 C C . LYS A 1 93 ? 3.840 0.545 -8.863 1.00 96.62 93 LYS A C 1
ATOM 750 O O . LYS A 1 93 ? 3.117 -0.421 -8.645 1.00 96.62 93 LYS A O 1
ATOM 755 N N . PRO A 1 94 ? 5.105 0.399 -9.311 1.00 95.12 94 PRO A N 1
ATOM 756 C CA . PRO A 1 94 ? 5.644 -0.926 -9.609 1.00 95.12 94 PRO A CA 1
ATOM 757 C C . PRO A 1 94 ? 5.670 -1.848 -8.383 1.00 95.12 94 PRO A C 1
ATOM 759 O O . PRO A 1 94 ? 5.313 -3.014 -8.505 1.00 95.12 94 PRO A O 1
ATOM 762 N N . ALA A 1 95 ? 5.989 -1.329 -7.192 1.00 95.50 95 ALA A N 1
ATOM 763 C CA . ALA A 1 95 ? 5.967 -2.130 -5.969 1.00 95.50 95 ALA A CA 1
ATOM 764 C C . ALA A 1 95 ? 4.541 -2.582 -5.591 1.00 95.50 95 ALA A C 1
ATOM 766 O O . ALA A 1 95 ? 4.321 -3.747 -5.281 1.00 95.50 95 ALA A O 1
ATOM 767 N N . ILE A 1 96 ? 3.549 -1.690 -5.688 1.00 97.25 96 ILE A N 1
ATOM 768 C CA . ILE A 1 96 ? 2.131 -2.016 -5.445 1.00 97.25 96 ILE A CA 1
ATOM 769 C C . ILE A 1 96 ? 1.632 -3.073 -6.437 1.00 97.25 96 ILE A C 1
ATOM 771 O O . ILE A 1 96 ? 0.937 -4.008 -6.046 1.00 97.25 96 ILE A O 1
ATOM 775 N N . VAL A 1 97 ? 1.992 -2.945 -7.716 1.00 96.75 97 VAL A N 1
ATOM 776 C CA . VAL A 1 97 ? 1.619 -3.907 -8.764 1.00 96.75 97 VAL A CA 1
ATOM 777 C C . VAL A 1 97 ? 2.231 -5.282 -8.487 1.00 96.75 97 VAL A C 1
ATOM 779 O O . VAL A 1 97 ? 1.528 -6.281 -8.625 1.00 96.75 97 VAL A O 1
ATOM 782 N N . ALA A 1 98 ? 3.495 -5.340 -8.057 1.00 94.56 98 ALA A N 1
ATOM 783 C CA . ALA A 1 98 ? 4.153 -6.586 -7.666 1.00 94.56 98 ALA A CA 1
ATOM 784 C C . ALA A 1 98 ? 3.451 -7.258 -6.470 1.00 94.56 98 ALA A C 1
ATOM 786 O O . ALA A 1 98 ? 3.116 -8.443 -6.542 1.00 94.56 98 ALA A O 1
ATOM 787 N N . ILE A 1 99 ? 3.117 -6.492 -5.425 1.00 95.06 99 ILE A N 1
ATOM 788 C CA . ILE A 1 99 ? 2.375 -6.992 -4.254 1.00 95.06 99 ILE A CA 1
ATOM 789 C C . ILE A 1 99 ? 0.993 -7.521 -4.662 1.00 95.06 99 ILE A C 1
ATOM 791 O O . ILE A 1 99 ? 0.605 -8.616 -4.262 1.00 95.06 99 ILE A O 1
ATOM 795 N N . LEU A 1 100 ? 0.256 -6.791 -5.507 1.00 94.75 100 LEU A N 1
ATOM 796 C CA . LEU A 1 100 ? -1.068 -7.210 -5.991 1.00 94.75 100 LEU A CA 1
ATOM 797 C C . LEU A 1 100 ? -1.030 -8.469 -6.877 1.00 94.75 100 LEU A C 1
ATOM 799 O O . LEU A 1 100 ? -2.070 -9.097 -7.072 1.00 94.75 100 LEU A O 1
ATOM 803 N N . GLN A 1 101 ? 0.137 -8.832 -7.412 1.00 92.56 101 GLN A N 1
ATOM 804 C CA . GLN A 1 101 ? 0.383 -10.085 -8.137 1.00 92.56 101 GLN A CA 1
ATOM 805 C C . GLN A 1 101 ? 0.861 -11.231 -7.224 1.00 92.56 101 GLN A C 1
ATOM 807 O O . GLN A 1 101 ? 1.040 -12.363 -7.687 1.00 92.56 101 GLN A O 1
ATOM 812 N N . GLY A 1 102 ? 1.060 -10.956 -5.932 1.00 90.19 102 GLY A N 1
ATOM 813 C CA . GLY A 1 102 ? 1.534 -11.926 -4.949 1.00 90.19 102 GLY A CA 1
ATOM 814 C C . GLY A 1 102 ? 3.037 -12.196 -5.028 1.00 90.19 102 GLY A C 1
ATOM 815 O O . GLY A 1 102 ? 3.457 -13.320 -4.755 1.00 90.19 102 GLY A O 1
ATOM 816 N N . PHE A 1 103 ? 3.835 -11.212 -5.455 1.00 89.94 103 PHE A N 1
ATOM 817 C CA . PHE A 1 103 ? 5.293 -11.258 -5.315 1.00 89.94 103 PHE A CA 1
ATOM 818 C C . PHE A 1 103 ? 5.719 -10.688 -3.965 1.00 89.94 103 PHE A C 1
ATOM 820 O O . PHE A 1 103 ? 5.151 -9.697 -3.499 1.00 89.94 103 PHE A O 1
ATOM 827 N N . ASP A 1 104 ? 6.764 -11.264 -3.374 1.00 90.19 104 ASP A N 1
ATOM 828 C CA . ASP A 1 104 ? 7.411 -10.635 -2.229 1.00 90.19 104 ASP A CA 1
ATOM 829 C C . ASP A 1 104 ? 8.249 -9.456 -2.691 1.00 90.19 104 ASP A C 1
ATOM 831 O O . ASP A 1 104 ? 8.877 -9.482 -3.750 1.00 90.19 104 ASP A O 1
ATOM 835 N N . CYS A 1 105 ? 8.260 -8.401 -1.887 1.00 89.88 105 CYS A N 1
ATOM 836 C CA . CYS A 1 105 ? 8.897 -7.148 -2.250 1.00 89.88 105 CYS A CA 1
ATOM 837 C C . CYS A 1 105 ? 9.831 -6.688 -1.136 1.00 89.88 105 CYS A C 1
ATOM 839 O O . CYS A 1 105 ? 9.400 -6.450 -0.008 1.00 89.88 105 CYS A O 1
ATOM 841 N N . PHE A 1 106 ? 11.100 -6.481 -1.480 1.00 91.44 106 PHE A N 1
ATOM 842 C CA . PHE A 1 106 ? 12.028 -5.705 -0.666 1.00 91.44 106 PHE A CA 1
ATOM 843 C C . PHE A 1 106 ? 12.104 -4.285 -1.230 1.00 91.44 106 PHE A C 1
ATOM 845 O O . PHE A 1 106 ? 12.555 -4.072 -2.353 1.00 91.44 106 PHE A O 1
ATOM 852 N N . ILE A 1 107 ? 11.625 -3.302 -0.466 1.00 91.12 107 ILE A N 1
ATOM 853 C CA . ILE A 1 107 ? 11.460 -1.928 -0.949 1.00 91.12 107 ILE A CA 1
ATOM 854 C C . ILE A 1 107 ? 12.447 -1.005 -0.239 1.00 91.12 107 ILE A C 1
ATOM 856 O O . ILE A 1 107 ? 12.299 -0.715 0.948 1.00 91.12 107 ILE A O 1
ATOM 860 N N . LEU A 1 108 ? 13.406 -0.468 -0.994 1.00 91.81 108 LEU A N 1
ATOM 861 C CA . LEU A 1 108 ? 14.324 0.566 -0.522 1.00 91.81 108 LEU A CA 1
ATOM 862 C C . LEU A 1 108 ? 13.840 1.949 -0.981 1.00 91.81 108 LEU A C 1
ATOM 864 O O . LEU A 1 108 ? 14.005 2.334 -2.137 1.00 91.81 108 LEU A O 1
ATOM 868 N N . MET A 1 109 ? 13.221 2.702 -0.070 1.00 91.94 109 MET A N 1
ATOM 869 C CA . MET A 1 109 ? 12.705 4.051 -0.335 1.00 91.94 109 MET A CA 1
ATOM 870 C C . MET A 1 109 ? 13.121 5.036 0.768 1.00 91.94 109 MET A C 1
ATOM 872 O O . MET A 1 109 ? 12.963 4.716 1.958 1.00 91.94 109 MET A O 1
ATOM 876 N N . PRO A 1 110 ? 13.561 6.263 0.417 1.00 93.62 110 PRO A N 1
ATOM 877 C CA . PRO A 1 110 ? 13.962 7.253 1.409 1.00 93.62 110 PRO A CA 1
ATOM 878 C C . PRO A 1 110 ? 12.786 7.675 2.302 1.00 93.62 110 PRO A C 1
ATOM 880 O O . PRO A 1 110 ? 11.605 7.404 2.039 1.00 93.62 110 PRO A O 1
ATOM 883 N N . THR A 1 111 ? 13.093 8.311 3.428 1.00 90.56 111 THR A N 1
ATOM 884 C CA . THR A 1 111 ? 12.068 8.907 4.298 1.00 90.56 111 THR A CA 1
ATOM 885 C C . THR A 1 111 ? 11.280 9.975 3.541 1.00 90.56 111 THR A C 1
ATOM 887 O O . THR A 1 111 ? 11.796 10.631 2.645 1.00 90.56 111 THR A O 1
ATOM 890 N N . GLY A 1 112 ? 9.975 10.068 3.811 1.00 89.62 112 GLY A N 1
ATOM 891 C CA . GLY A 1 112 ? 9.078 10.972 3.087 1.00 89.62 112 GLY A CA 1
ATOM 892 C C . GLY A 1 112 ? 8.642 10.494 1.695 1.00 89.62 112 GLY A C 1
ATOM 893 O O . GLY A 1 112 ? 7.654 11.011 1.183 1.00 89.62 112 GLY A O 1
ATOM 894 N N . ALA A 1 113 ? 9.260 9.461 1.106 1.00 92.38 113 ALA A N 1
ATOM 895 C CA . ALA A 1 113 ? 8.885 8.952 -0.224 1.00 92.38 113 ALA A CA 1
ATOM 896 C C . ALA A 1 113 ? 7.510 8.255 -0.281 1.00 92.38 113 ALA A C 1
ATOM 898 O O . ALA A 1 113 ? 7.019 7.945 -1.361 1.00 92.38 113 ALA A O 1
ATOM 899 N N . GLY A 1 114 ? 6.862 8.037 0.868 1.00 93.25 114 GLY A N 1
ATOM 900 C CA . GLY A 1 114 ? 5.523 7.448 0.932 1.00 93.25 114 GLY A CA 1
ATOM 901 C C . GLY A 1 114 ? 5.517 5.921 0.855 1.00 93.25 114 GLY A C 1
ATOM 902 O O . GLY A 1 114 ? 4.601 5.348 0.274 1.00 93.25 114 GLY A O 1
ATOM 903 N N . LYS A 1 115 ? 6.520 5.261 1.446 1.00 95.69 115 LYS A N 1
ATOM 904 C CA . LYS A 1 115 ? 6.608 3.791 1.556 1.00 95.69 115 LYS A CA 1
ATOM 905 C C . LYS A 1 115 ? 5.371 3.147 2.201 1.00 95.69 115 LYS A C 1
ATOM 907 O O . LYS A 1 115 ? 4.988 2.060 1.795 1.00 95.69 115 LYS A O 1
ATOM 912 N N . SER A 1 116 ? 4.686 3.842 3.114 1.00 95.19 116 SER A N 1
ATOM 913 C CA . SER A 1 116 ? 3.462 3.326 3.742 1.00 95.19 116 SER A CA 1
ATOM 914 C C . SER A 1 116 ? 2.327 3.036 2.763 1.00 95.19 116 SER A C 1
ATOM 916 O O . SER A 1 116 ? 1.636 2.031 2.900 1.00 95.19 116 SER A O 1
ATOM 918 N N . LEU A 1 117 ? 2.183 3.859 1.720 1.00 96.50 117 LEU A N 1
ATOM 919 C CA . LEU A 1 117 ? 1.158 3.653 0.696 1.00 96.50 117 LEU A CA 1
ATOM 920 C C . LEU A 1 117 ? 1.331 2.304 -0.022 1.00 96.50 117 LEU A C 1
ATOM 922 O O . LEU A 1 117 ? 0.348 1.712 -0.458 1.00 96.50 117 LEU A O 1
ATOM 926 N N . VAL A 1 118 ? 2.572 1.814 -0.118 1.00 96.38 118 VAL A N 1
ATOM 927 C CA . VAL A 1 118 ? 2.912 0.608 -0.876 1.00 96.38 118 VAL A CA 1
ATOM 928 C C . VAL A 1 118 ? 2.304 -0.656 -0.272 1.00 96.38 118 VAL A C 1
ATOM 930 O O . VAL A 1 118 ? 1.923 -1.535 -1.031 1.00 96.38 118 VAL A O 1
ATOM 933 N N . TYR A 1 119 ? 2.133 -0.731 1.052 1.00 95.25 119 TYR A N 1
ATOM 934 C CA . TYR A 1 119 ? 1.395 -1.828 1.693 1.00 95.25 119 TYR A CA 1
ATOM 935 C C . TYR A 1 119 ? -0.052 -1.454 2.042 1.00 95.25 119 TYR A C 1
ATOM 937 O O . TYR A 1 119 ? -0.921 -2.321 2.022 1.00 95.25 119 TYR A O 1
ATOM 945 N N . GLN A 1 120 ? -0.352 -0.177 2.310 1.00 96.38 120 GLN A N 1
ATOM 946 C CA . GLN A 1 120 ? -1.708 0.258 2.676 1.00 96.38 120 GLN A CA 1
ATOM 947 C C . GLN A 1 120 ? -2.697 0.163 1.511 1.00 96.38 120 GLN A C 1
ATOM 949 O O . GLN A 1 120 ? -3.828 -0.272 1.705 1.00 96.38 120 GLN A O 1
ATOM 954 N N . LEU A 1 121 ? -2.297 0.553 0.297 1.00 97.00 121 LEU A N 1
ATOM 955 C CA . LEU A 1 121 ? -3.204 0.506 -0.848 1.00 97.00 121 LEU A CA 1
ATOM 956 C C . LEU A 1 121 ? -3.565 -0.944 -1.235 1.00 97.00 121 LEU A C 1
ATOM 958 O O . LEU A 1 121 ? -4.757 -1.228 -1.365 1.00 97.00 121 LEU A O 1
ATOM 962 N N . PRO A 1 122 ? -2.610 -1.895 -1.336 1.00 96.38 122 PRO A N 1
ATOM 963 C CA . PRO A 1 122 ? -2.946 -3.308 -1.497 1.00 96.38 122 PRO A CA 1
ATOM 964 C C . PRO A 1 122 ? -3.808 -3.881 -0.373 1.00 96.38 122 PRO A C 1
ATOM 966 O O . PRO A 1 122 ? -4.670 -4.704 -0.671 1.00 96.38 122 PRO A O 1
ATOM 969 N N . ALA A 1 123 ? -3.615 -3.441 0.878 1.00 95.44 123 ALA A N 1
ATOM 970 C CA . ALA A 1 123 ? -4.415 -3.887 2.021 1.00 95.44 123 ALA A CA 1
ATOM 971 C C . ALA A 1 123 ? -5.896 -3.502 1.898 1.00 95.44 123 ALA A C 1
ATOM 973 O O . ALA A 1 123 ? -6.764 -4.255 2.320 1.00 95.44 123 ALA A O 1
ATOM 974 N N . VAL A 1 124 ? -6.192 -2.346 1.294 1.00 94.88 124 VAL A N 1
ATOM 975 C CA . VAL A 1 124 ? -7.575 -1.907 1.037 1.00 94.88 124 VAL A CA 1
ATOM 976 C C . VAL A 1 124 ? -8.179 -2.612 -0.184 1.00 94.88 124 VAL A C 1
ATOM 978 O O . VAL A 1 124 ? -9.377 -2.876 -0.209 1.00 94.88 124 VAL A O 1
ATOM 981 N N . LEU A 1 125 ? -7.367 -2.915 -1.202 1.00 94.06 125 LEU A N 1
ATOM 982 C CA . LEU A 1 125 ? -7.818 -3.537 -2.457 1.00 94.06 125 LEU A CA 1
ATOM 983 C C . LEU A 1 125 ? -7.984 -5.060 -2.376 1.00 94.06 125 LEU A C 1
ATOM 985 O O . LEU A 1 125 ? -8.706 -5.651 -3.179 1.00 94.06 125 LEU A O 1
ATOM 989 N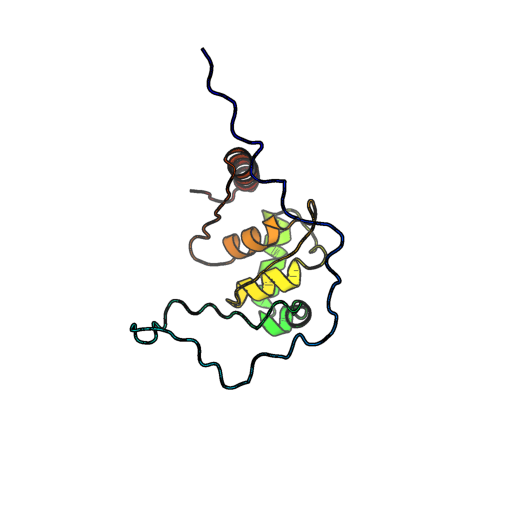 N . SER A 1 126 ? -7.245 -5.717 -1.485 1.00 91.88 126 SER A N 1
ATOM 990 C CA . SER A 1 126 ? -7.193 -7.177 -1.416 1.00 91.88 126 SER A CA 1
ATOM 991 C C . SER A 1 126 ? -8.150 -7.696 -0.348 1.00 91.88 126 SER A C 1
ATOM 993 O O . SER A 1 126 ? -8.241 -7.108 0.728 1.00 91.88 126 SER A O 1
ATOM 995 N N . PRO A 1 127 ? -8.854 -8.813 -0.597 1.00 90.12 127 PRO A N 1
ATOM 996 C CA . PRO A 1 127 ? -9.630 -9.454 0.453 1.00 90.12 127 PRO A CA 1
ATOM 997 C C . PRO A 1 127 ? -8.695 -9.992 1.545 1.00 90.12 127 PRO A C 1
ATOM 999 O O . PRO A 1 127 ? -7.616 -10.503 1.248 1.00 90.12 127 PRO A O 1
ATOM 1002 N N . GLY A 1 128 ? -9.136 -9.927 2.802 1.00 90.94 128 GLY A N 1
ATOM 1003 C CA . GLY A 1 128 ? -8.398 -10.452 3.952 1.00 90.94 128 GLY A CA 1
ATOM 1004 C C . GLY A 1 128 ? -7.854 -9.362 4.873 1.00 90.94 128 GLY A C 1
ATOM 1005 O O . GLY A 1 128 ? -8.382 -8.253 4.922 1.00 90.94 128 GLY A O 1
ATOM 1006 N N . VAL A 1 129 ? -6.825 -9.712 5.647 1.00 92.06 129 VAL A N 1
ATOM 1007 C CA . VAL A 1 129 ? -6.188 -8.830 6.634 1.00 92.06 129 VAL A CA 1
ATOM 1008 C C . VAL A 1 129 ? -4.704 -8.711 6.307 1.00 92.06 129 VAL A C 1
ATOM 1010 O O . VAL A 1 129 ? -4.014 -9.719 6.164 1.00 92.06 129 VAL A O 1
ATOM 1013 N N . THR A 1 130 ? -4.202 -7.480 6.214 1.00 93.56 130 THR A N 1
ATOM 1014 C CA . THR A 1 130 ? -2.765 -7.201 6.108 1.00 93.56 130 THR A CA 1
ATOM 1015 C C . THR A 1 130 ? -2.194 -6.923 7.490 1.00 93.56 130 THR A C 1
ATOM 1017 O O . THR A 1 130 ? -2.645 -6.013 8.180 1.00 93.56 130 THR A O 1
ATOM 1020 N N . ILE A 1 131 ? -1.177 -7.690 7.879 1.00 93.94 131 ILE A N 1
ATOM 1021 C CA . ILE A 1 131 ? -0.476 -7.523 9.153 1.00 93.94 131 ILE A CA 1
ATOM 1022 C C . ILE A 1 131 ? 0.750 -6.640 8.920 1.00 93.94 131 ILE A C 1
ATOM 1024 O O . ILE A 1 131 ? 1.587 -6.946 8.072 1.00 93.94 131 ILE A O 1
ATOM 1028 N N . VAL A 1 132 ? 0.862 -5.550 9.680 1.00 93.88 132 VAL A N 1
ATOM 1029 C CA . VAL A 1 132 ? 2.005 -4.631 9.628 1.00 93.88 132 VAL A CA 1
ATOM 1030 C C . VAL A 1 132 ? 2.763 -4.719 10.945 1.00 93.88 132 VAL A C 1
ATOM 1032 O O .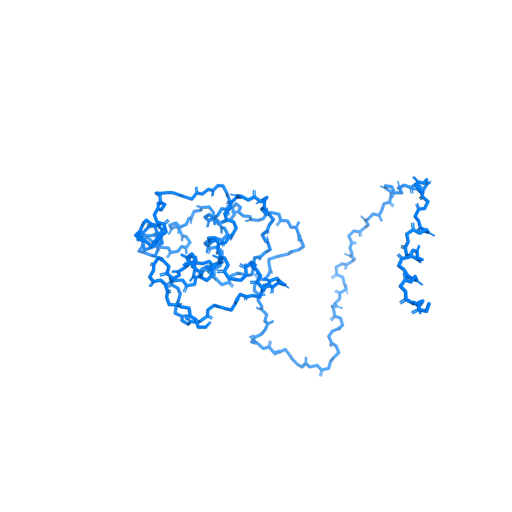 VAL A 1 132 ? 2.225 -4.398 11.999 1.00 93.88 132 VAL A O 1
ATOM 1035 N N . ILE A 1 133 ? 4.025 -5.138 10.878 1.00 93.81 133 ILE A N 1
ATOM 1036 C CA . ILE A 1 133 ? 4.908 -5.236 12.042 1.00 93.81 133 ILE A CA 1
ATOM 1037 C C . ILE A 1 133 ? 5.766 -3.970 12.093 1.00 93.81 133 ILE A C 1
ATOM 1039 O O . ILE A 1 133 ? 6.433 -3.626 11.117 1.00 93.81 133 ILE A O 1
ATOM 1043 N N . SER A 1 134 ? 5.745 -3.264 13.224 1.00 92.62 134 SER A N 1
ATOM 1044 C CA . SER A 1 134 ? 6.542 -2.055 13.442 1.00 92.62 134 SER A CA 1
ATOM 1045 C C . SER A 1 134 ? 7.238 -2.117 14.803 1.00 92.62 134 SER A C 1
ATOM 1047 O O . SER A 1 134 ? 6.608 -2.535 15.773 1.00 92.62 134 SER A O 1
ATOM 1049 N N . PRO A 1 135 ? 8.513 -1.700 14.903 1.00 91.00 135 PRO A N 1
ATOM 1050 C CA . PRO A 1 135 ? 9.272 -1.793 16.149 1.00 91.00 135 PRO A CA 1
ATOM 1051 C C . PRO A 1 135 ? 8.892 -0.731 17.192 1.00 91.00 135 PRO A C 1
ATOM 1053 O O . PRO A 1 135 ? 9.228 -0.891 18.359 1.00 91.00 135 PRO A O 1
ATOM 1056 N N . LEU A 1 136 ? 8.227 0.363 16.798 1.00 92.88 136 LEU A N 1
ATOM 1057 C CA . LEU A 1 136 ? 7.970 1.510 17.676 1.00 92.88 136 LEU A CA 1
ATOM 1058 C C . LEU A 1 136 ? 6.474 1.794 17.804 1.00 92.88 136 LEU A C 1
ATOM 1060 O O . LEU A 1 136 ? 5.806 2.085 16.811 1.00 92.88 136 LEU A O 1
ATOM 1064 N N . LEU A 1 137 ? 5.971 1.821 19.041 1.00 89.94 137 LEU A N 1
ATOM 1065 C CA . LEU A 1 137 ? 4.562 2.108 19.334 1.00 89.94 137 LEU A CA 1
ATOM 1066 C C . LEU A 1 137 ? 4.120 3.491 18.828 1.00 89.94 137 LEU A C 1
ATOM 1068 O O . LEU A 1 137 ? 3.019 3.629 18.303 1.00 89.94 137 LEU A O 1
ATOM 1072 N N . ALA A 1 138 ? 4.992 4.501 18.915 1.00 90.50 138 ALA A N 1
ATOM 1073 C CA . ALA A 1 138 ? 4.715 5.836 18.380 1.00 90.50 138 ALA A CA 1
ATOM 1074 C C . ALA A 1 138 ? 4.412 5.801 16.869 1.00 90.50 138 ALA A C 1
ATOM 1076 O O . ALA A 1 138 ? 3.421 6.371 16.422 1.00 90.50 138 ALA A O 1
ATOM 1077 N N . LEU A 1 139 ? 5.200 5.043 16.092 1.00 89.12 139 LEU A N 1
ATOM 1078 C CA . LEU A 1 139 ? 4.985 4.896 14.649 1.00 89.12 139 LEU A CA 1
ATOM 1079 C C . LEU A 1 139 ? 3.702 4.128 14.322 1.00 89.12 139 LEU A C 1
ATOM 1081 O O . LEU A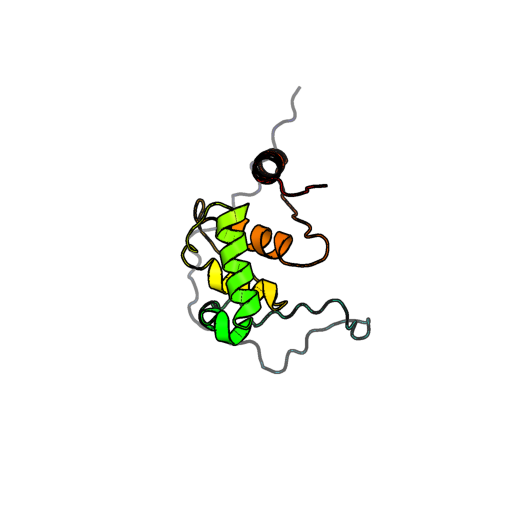 1 139 ? 3.076 4.398 13.296 1.00 89.12 139 LEU A O 1
ATOM 1085 N N . ILE A 1 140 ? 3.314 3.173 15.170 1.00 90.62 140 ILE A N 1
ATOM 1086 C CA . ILE A 1 140 ? 2.041 2.460 15.031 1.00 90.62 140 ILE A CA 1
ATOM 1087 C C . ILE A 1 140 ? 0.888 3.448 15.229 1.00 90.62 140 ILE A C 1
ATOM 1089 O O . ILE A 1 140 ? 0.037 3.565 14.349 1.00 90.62 140 ILE A O 1
ATOM 1093 N N . ASN A 1 141 ? 0.896 4.214 16.322 1.00 90.81 141 ASN A N 1
ATOM 1094 C CA . ASN A 1 141 ? -0.173 5.161 16.652 1.00 90.81 141 ASN A CA 1
ATOM 1095 C C . ASN A 1 141 ? -0.364 6.239 15.575 1.00 90.81 141 ASN A C 1
ATOM 1097 O O . ASN A 1 141 ? -1.503 6.532 15.193 1.00 90.81 141 ASN A O 1
ATOM 1101 N N . ASP A 1 142 ? 0.731 6.771 15.028 1.00 90.06 142 ASP A N 1
ATOM 1102 C CA . ASP A 1 142 ? 0.684 7.744 13.931 1.00 90.06 142 ASP A CA 1
ATOM 1103 C C . ASP A 1 142 ? 0.005 7.162 12.680 1.00 90.06 142 ASP A C 1
ATOM 1105 O O . ASP A 1 142 ? -0.813 7.820 12.026 1.00 90.06 142 ASP A O 1
ATOM 1109 N N . GLN A 1 143 ? 0.309 5.905 12.344 1.00 89.94 143 GLN A N 1
ATOM 1110 C CA . GLN A 1 143 ? -0.291 5.235 11.190 1.00 89.94 143 GLN A CA 1
ATOM 1111 C C . GLN A 1 143 ? -1.758 4.871 11.414 1.00 89.94 143 GLN A C 1
ATOM 1113 O O . GLN A 1 143 ? -2.567 5.068 10.505 1.00 89.94 143 GLN A O 1
ATOM 1118 N N . VAL A 1 144 ? -2.109 4.375 12.603 1.00 92.06 144 VAL A N 1
ATOM 1119 C CA . VAL A 1 144 ? -3.488 4.017 12.964 1.00 92.06 144 VAL A CA 1
ATOM 1120 C C . VAL A 1 144 ? -4.383 5.249 12.891 1.00 92.06 144 VAL A C 1
ATOM 1122 O O . VAL A 1 144 ? -5.391 5.223 12.187 1.00 92.06 144 VAL A O 1
ATOM 1125 N N . THR A 1 145 ? -3.972 6.353 13.519 1.00 90.81 145 THR A N 1
ATOM 1126 C CA . THR A 1 145 ? -4.737 7.610 13.527 1.00 90.81 145 THR A CA 1
ATOM 1127 C C . THR A 1 145 ? -4.963 8.126 12.106 1.00 90.81 145 THR A C 1
ATOM 1129 O O . THR A 1 145 ? -6.069 8.536 11.745 1.00 90.81 145 THR A O 1
ATOM 1132 N N . LYS A 1 146 ? -3.926 8.056 11.260 1.00 90.75 146 LYS A N 1
ATOM 1133 C CA . LYS A 1 146 ? -4.021 8.465 9.858 1.00 90.75 146 LYS A CA 1
ATOM 1134 C C . LYS A 1 146 ? -4.966 7.578 9.049 1.00 90.75 146 LYS A C 1
ATOM 1136 O O . LYS A 1 146 ? -5.670 8.092 8.196 1.00 90.75 146 LYS A O 1
ATOM 1141 N N . LEU A 1 147 ? -4.981 6.266 9.266 1.00 90.50 147 LEU A N 1
ATOM 1142 C CA . LEU A 1 147 ? -5.870 5.368 8.520 1.00 90.50 147 LEU A CA 1
ATOM 1143 C C . LEU A 1 147 ? -7.322 5.463 9.002 1.00 90.50 147 LEU A C 1
ATOM 1145 O O . LEU A 1 147 ? -8.240 5.451 8.180 1.00 90.50 147 LEU A O 1
ATOM 1149 N N . GLN A 1 148 ? -7.533 5.642 10.306 1.00 91.50 148 GLN A N 1
ATOM 1150 C CA . GLN A 1 148 ? -8.859 5.868 10.881 1.00 91.50 148 GLN A CA 1
ATOM 1151 C C . GLN A 1 148 ? -9.501 7.154 10.350 1.00 91.50 148 GLN A C 1
ATOM 1153 O O . GLN A 1 148 ? -10.689 7.149 10.029 1.00 91.50 148 GLN A O 1
ATOM 1158 N N . SER A 1 149 ? -8.729 8.236 10.180 1.00 89.50 149 SER A N 1
ATOM 1159 C CA . SER A 1 149 ? -9.253 9.486 9.608 1.00 89.50 149 SER A CA 1
ATOM 1160 C C . SER A 1 149 ? -9.648 9.367 8.130 1.00 89.50 149 SER A C 1
ATOM 1162 O O . SER A 1 149 ? -10.483 10.135 7.659 1.00 89.50 149 SER A O 1
ATOM 1164 N N . LEU A 1 150 ? -9.110 8.372 7.416 1.00 88.81 150 LEU A N 1
ATOM 1165 C CA . LEU A 1 150 ? -9.507 8.015 6.049 1.00 88.81 150 LEU A CA 1
ATOM 1166 C C . LEU A 1 150 ? -10.692 7.030 6.008 1.00 88.81 150 LEU A C 1
ATOM 1168 O O . LEU A 1 150 ? -11.081 6.583 4.930 1.00 88.81 150 LEU A O 1
ATOM 1172 N N . GLY A 1 151 ? -11.257 6.659 7.163 1.00 88.12 151 GLY A N 1
ATOM 1173 C CA . GLY A 1 151 ? -12.360 5.700 7.261 1.00 88.12 151 GLY A CA 1
ATOM 1174 C C . GLY A 1 151 ? -11.954 4.246 6.998 1.00 88.12 151 GLY A C 1
ATOM 1175 O O . GLY A 1 151 ? -12.819 3.402 6.758 1.00 88.12 151 GLY A O 1
ATOM 1176 N N . VAL A 1 152 ? -10.655 3.932 7.032 1.00 89.31 152 VAL A N 1
ATOM 1177 C CA . VAL A 1 152 ? -10.153 2.564 6.863 1.00 89.31 152 VAL A CA 1
ATOM 1178 C C . VAL A 1 152 ? -10.311 1.803 8.178 1.00 89.31 152 VAL A C 1
ATOM 1180 O O . VAL A 1 152 ? -9.945 2.292 9.246 1.00 89.31 152 VAL A O 1
ATOM 1183 N N . ARG A 1 153 ? -10.852 0.582 8.106 1.00 86.44 153 ARG A N 1
ATOM 1184 C CA . ARG A 1 153 ? -10.995 -0.291 9.276 1.00 86.44 153 ARG A CA 1
ATOM 1185 C C . ARG A 1 153 ? -9.624 -0.816 9.711 1.00 86.44 153 ARG A C 1
ATOM 1187 O O . ARG A 1 153 ? -8.932 -1.448 8.920 1.00 86.44 153 ARG A O 1
ATOM 1194 N N . ILE A 1 154 ? -9.281 -0.585 10.974 1.00 85.75 154 ILE A N 1
ATOM 1195 C CA . ILE A 1 154 ? -8.075 -1.082 11.648 1.00 85.75 154 ILE A CA 1
ATOM 1196 C C . ILE A 1 154 ? -8.527 -1.913 12.855 1.00 85.75 154 ILE A C 1
ATOM 1198 O O . ILE A 1 154 ? -9.548 -1.578 13.462 1.00 85.75 154 ILE A O 1
ATOM 1202 N N . PHE A 1 155 ? -7.793 -2.980 13.166 1.00 77.31 155 PHE A N 1
ATOM 1203 C CA . PHE A 1 155 ? -8.028 -3.869 14.307 1.00 77.31 155 PHE A CA 1
ATOM 1204 C C . PHE A 1 155 ? -6.855 -3.813 15.279 1.00 77.31 155 PHE A C 1
ATOM 1206 O O . PHE A 1 155 ? -5.721 -3.596 14.791 1.00 77.31 155 PHE A O 1
#

Sequence (155 aa):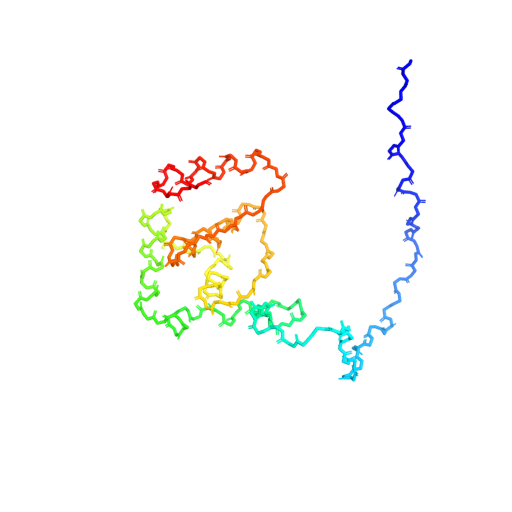
DDDFDNDEEFLAAVDADTPINKGAIKDPPNDIQPYYVGMGPRHDMHGKFKTYLKDDGNEFMDSVKILGAQRNAEMYRTLKNVFGHNDFRLRQKPAIVAILQGFDCFILMPTGAGKSLVYQLPAVLSPGVTIVISPLLALINDQVTKLQSLGVRIF

Foldseek 3Di:
DDDPDDPPPPPPPDDPPDDPPPPDPDDPPPPPDDPPPDDPDDPPPDAAEPDPPDPPLVVQPPLCVQVNPVLVVVLQVCCCLQVVDNDAAPSLRSLLSCVLNRHDDDDDDDPPNPVVCSQVSCQVSDPDHDDDDDPDPVVVVVVVVVNVVSVHDDD

Secondary structure (DSSP, 8-state):
------SSTTS----TT-----S--PPPPTT------S----TTS-----SSS---GGGG--HHHHH-HHHHHHHHHHHHHTT--SSPPTTHHHHHHHHHTT--------TTS-HHHHHHHHHHHSSS------S-HHHHHHHHHHHHHTT----